Protein AF-A0A370N096-F1 (afdb_monomer_lite)

pLDDT: mean 87.3, std 4.09, range [76.38, 93.88]

Secondary structure (DSSP, 8-state):
-B-SS-B-TTT-EEEEEETTS-B--SS--EE-SS-TTBEE-----PPSEEEEEEEEEEBTTS-EEEEEEEEEE-

Radius of gyration: 12.6 Å; chains: 1; bounding box: 27×24×31 Å

Sequence (74 aa):
MIVDGPLEPLFSSPTVTDAGSKQIDTEKAVVDSHQPAATTVMLPTMAAGRYIVHWVAAAADGHRTHGGDAFDAR

Foldseek 3Di:
DFDPAAFDQVFKWKFKAFPVRHTFFPDTWGQDPVRRRDIDTHGDPDDFHKMKIWIWTAHPVGDIDTDIDMDTDD

Structure (mmCIF, N/CA/C/O backbone):
data_AF-A0A370N096-F1
#
_entry.id   AF-A0A370N096-F1
#
loop_
_atom_site.group_PDB
_atom_site.id
_atom_site.type_symbol
_atom_site.label_atom_id
_atom_site.label_alt_id
_atom_site.label_comp_id
_atom_site.label_asym_id
_atom_site.label_entity_id
_atom_site.label_seq_id
_atom_site.pdbx_PDB_ins_code
_atom_site.Cartn_x
_atom_site.Cartn_y
_atom_site.Cartn_z
_atom_site.occupancy
_atom_site.B_iso_or_equiv
_atom_site.auth_seq_id
_atom_site.auth_comp_id
_atom_site.auth_asym_id
_atom_site.auth_atom_id
_atom_site.pdbx_PDB_model_num
ATOM 1 N N . MET A 1 1 ? -1.422 -3.936 -4.528 1.00 82.81 1 MET A N 1
ATOM 2 C CA . MET A 1 1 ? -1.893 -3.596 -5.891 1.00 82.81 1 MET A CA 1
ATOM 3 C C . MET A 1 1 ? -1.071 -4.365 -6.915 1.00 82.81 1 MET A C 1
ATOM 5 O O . MET A 1 1 ? 0.046 -4.752 -6.581 1.00 82.81 1 MET A O 1
ATOM 9 N N . ILE A 1 2 ? -1.612 -4.583 -8.115 1.00 84.88 2 ILE A N 1
ATOM 10 C CA . ILE A 1 2 ? -0.908 -5.188 -9.257 1.00 84.88 2 ILE A CA 1
ATOM 11 C C . ILE A 1 2 ? -1.072 -4.244 -10.448 1.00 84.88 2 ILE A C 1
ATOM 13 O O . ILE A 1 2 ? -2.156 -3.689 -10.624 1.00 84.88 2 ILE A O 1
ATOM 17 N N . VAL A 1 3 ? -0.014 -4.054 -11.232 1.00 83.31 3 VAL A N 1
ATOM 18 C CA . VAL A 1 3 ? -0.020 -3.222 -12.446 1.00 83.31 3 VAL A CA 1
ATOM 19 C C . VAL A 1 3 ? 0.403 -4.031 -13.676 1.00 83.31 3 VAL A C 1
ATOM 21 O O . VAL A 1 3 ? 0.900 -5.145 -13.548 1.00 83.31 3 VAL A O 1
ATOM 24 N N . ASP A 1 4 ? 0.252 -3.469 -14.875 1.00 81.62 4 ASP A N 1
ATOM 25 C CA . ASP A 1 4 ? 0.565 -4.150 -16.144 1.00 81.62 4 ASP A CA 1
ATOM 26 C C . ASP A 1 4 ? 2.077 -4.236 -16.478 1.00 81.62 4 ASP A C 1
ATOM 28 O O . ASP A 1 4 ? 2.451 -4.589 -17.597 1.00 81.62 4 ASP A O 1
ATOM 32 N N . GLY A 1 5 ? 2.979 -3.936 -15.534 1.00 83.62 5 GLY A N 1
ATOM 33 C CA . GLY A 1 5 ? 4.428 -3.934 -15.769 1.00 83.62 5 GLY A CA 1
ATOM 34 C C . GLY A 1 5 ? 5.278 -3.951 -14.493 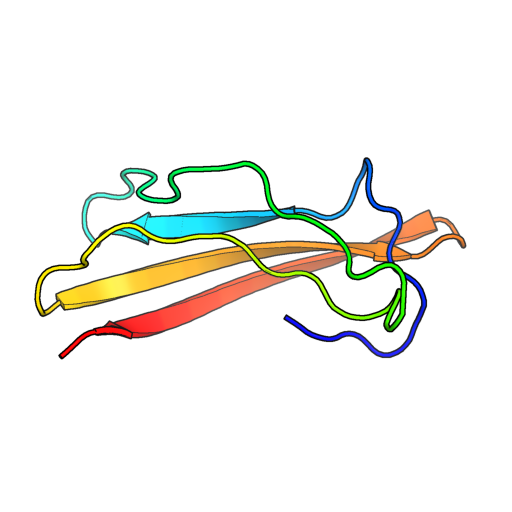1.00 83.62 5 GLY A C 1
ATOM 35 O O . GLY A 1 5 ? 4.740 -3.881 -13.391 1.00 83.62 5 GLY A O 1
ATOM 36 N N . PRO A 1 6 ? 6.612 -4.067 -14.604 1.00 83.75 6 PRO A N 1
ATOM 37 C CA . PRO A 1 6 ? 7.490 -4.047 -13.440 1.00 83.75 6 PRO A CA 1
ATOM 38 C C . PRO A 1 6 ? 7.451 -2.680 -12.746 1.00 83.75 6 PRO A C 1
ATOM 40 O O . PRO A 1 6 ? 7.629 -1.637 -13.379 1.00 83.75 6 PRO A O 1
ATOM 43 N N . LEU A 1 7 ? 7.228 -2.708 -11.435 1.00 86.12 7 LEU A N 1
ATOM 44 C CA . LEU A 1 7 ? 7.254 -1.548 -10.559 1.00 86.12 7 LEU A CA 1
ATOM 45 C C . LEU A 1 7 ? 8.690 -1.203 -10.179 1.00 86.12 7 LEU A C 1
ATOM 47 O O . LEU A 1 7 ? 9.495 -2.072 -9.852 1.00 86.12 7 LEU A O 1
ATOM 51 N N . GLU A 1 8 ? 8.965 0.091 -10.117 1.00 87.38 8 GLU A N 1
ATOM 52 C CA . GLU A 1 8 ? 10.156 0.659 -9.502 1.00 87.38 8 GLU A CA 1
ATOM 53 C C . GLU A 1 8 ? 9.978 0.683 -7.974 1.00 87.38 8 GLU A C 1
ATOM 55 O O . GLU A 1 8 ? 9.189 1.495 -7.475 1.00 87.38 8 GLU A O 1
ATOM 60 N N . PRO A 1 9 ? 10.685 -0.157 -7.192 1.00 81.44 9 PRO A N 1
ATOM 61 C CA . PRO A 1 9 ? 10.406 -0.336 -5.762 1.00 81.44 9 PRO A CA 1
ATOM 62 C C . PRO A 1 9 ? 10.662 0.911 -4.915 1.00 81.44 9 PRO A C 1
ATOM 64 O O . PRO A 1 9 ? 10.028 1.109 -3.885 1.00 81.44 9 PRO A O 1
ATOM 67 N N . LEU A 1 10 ? 11.589 1.767 -5.349 1.00 82.94 10 LEU A N 1
ATOM 68 C CA . LEU A 1 10 ? 11.920 3.012 -4.652 1.00 82.94 10 LEU A CA 1
ATOM 69 C C . LEU A 1 10 ? 10.908 4.135 -4.915 1.00 82.94 10 LEU A C 1
ATOM 71 O O . LEU A 1 10 ? 10.874 5.111 -4.166 1.00 82.94 10 LEU A O 1
ATOM 75 N N . PHE A 1 11 ? 10.101 4.007 -5.969 1.00 83.38 11 PHE A N 1
ATOM 76 C CA . PHE A 1 11 ? 9.172 5.043 -6.430 1.00 83.38 11 PHE A CA 1
ATOM 77 C C . PHE A 1 11 ? 7.707 4.601 -6.405 1.00 83.38 11 PHE A C 1
ATOM 79 O O . PHE A 1 11 ? 6.817 5.433 -6.582 1.00 83.38 11 PHE A O 1
ATOM 86 N N . SER A 1 12 ? 7.456 3.314 -6.173 1.00 86.12 12 SER A N 1
ATOM 87 C CA . SER A 1 12 ? 6.122 2.738 -6.057 1.00 86.12 12 SER A CA 1
ATOM 88 C C . SER A 1 12 ? 5.798 2.491 -4.594 1.00 86.12 12 SER A C 1
ATOM 90 O O . SER A 1 12 ? 6.562 1.850 -3.875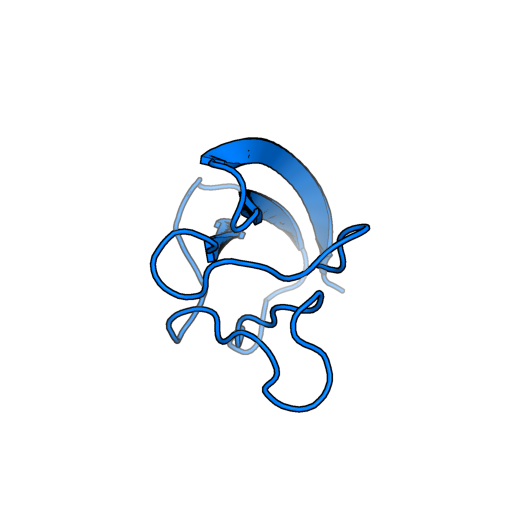 1.00 86.12 12 SER A O 1
ATOM 92 N N . SER A 1 13 ? 4.676 3.019 -4.116 1.00 86.19 13 SER A N 1
ATOM 93 C CA . SER A 1 13 ? 4.285 2.884 -2.712 1.00 86.19 13 SER A CA 1
ATOM 94 C C . SER A 1 13 ? 2.768 3.004 -2.557 1.00 86.19 13 SER A C 1
ATOM 96 O O . SER A 1 13 ? 2.208 4.066 -2.835 1.00 86.19 13 SER A O 1
ATOM 98 N N . PRO A 1 14 ? 2.084 1.931 -2.131 1.00 90.50 14 PRO A N 1
ATOM 99 C CA . PRO A 1 14 ? 0.768 2.016 -1.516 1.00 90.50 14 PRO A CA 1
ATOM 100 C C . PRO A 1 14 ? 0.863 2.422 -0.038 1.00 90.50 14 PRO A C 1
ATOM 102 O O . PRO A 1 14 ? 1.746 1.982 0.696 1.00 90.50 14 PRO A O 1
ATOM 105 N N . THR A 1 15 ? -0.094 3.229 0.396 1.00 91.62 15 THR A N 1
ATOM 106 C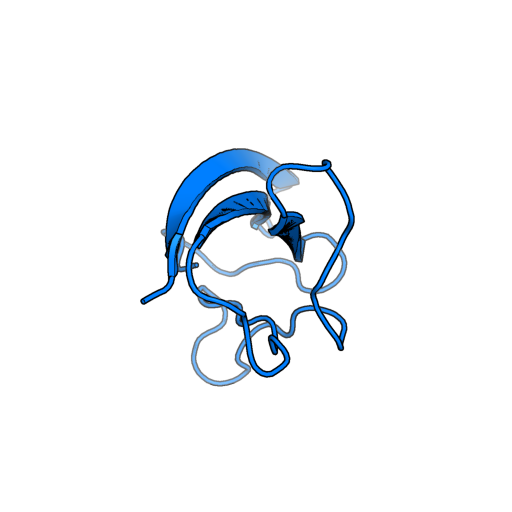 CA . THR A 1 15 ? -0.275 3.746 1.753 1.00 91.62 15 THR A CA 1
ATOM 107 C C . THR A 1 15 ? -1.755 3.653 2.084 1.00 91.62 15 THR A C 1
ATOM 109 O O . THR A 1 15 ? -2.596 3.916 1.223 1.00 91.62 15 THR A O 1
ATOM 112 N N . VAL A 1 16 ? -2.103 3.276 3.311 1.00 92.19 16 VAL A N 1
ATOM 113 C CA . VAL A 1 16 ? -3.511 3.120 3.697 1.00 92.19 16 VAL A CA 1
ATOM 114 C C . VAL A 1 16 ? -3.853 4.102 4.794 1.00 92.19 16 VAL A C 1
ATOM 116 O O . VAL A 1 16 ? -3.181 4.159 5.822 1.00 92.19 16 VAL A O 1
ATOM 119 N N . THR A 1 17 ? -4.919 4.865 4.576 1.00 93.19 17 THR A N 1
ATOM 120 C CA . THR A 1 17 ? -5.445 5.828 5.537 1.00 93.19 17 THR A CA 1
ATOM 121 C C . THR A 1 17 ? -6.815 5.400 6.047 1.00 93.19 17 THR A C 1
ATOM 123 O O . THR A 1 17 ? -7.598 4.759 5.341 1.00 93.19 17 THR A O 1
ATOM 126 N N . ASP A 1 18 ? -7.102 5.731 7.302 1.00 91.56 18 ASP A N 1
ATOM 127 C CA . ASP A 1 18 ? -8.443 5.614 7.869 1.00 91.56 18 ASP A CA 1
ATOM 128 C C . ASP A 1 18 ? -9.357 6.771 7.430 1.00 91.56 18 ASP A C 1
ATOM 130 O O . ASP A 1 18 ? -8.937 7.723 6.767 1.00 91.56 18 ASP A O 1
ATOM 134 N N . ALA A 1 19 ? -10.632 6.713 7.823 1.00 87.25 19 ALA A N 1
ATOM 135 C CA . ALA A 1 19 ? -11.602 7.777 7.559 1.00 87.25 19 ALA A CA 1
ATOM 136 C C . ALA A 1 19 ? -11.194 9.157 8.125 1.00 87.25 19 ALA A C 1
ATOM 138 O O . ALA A 1 19 ? -11.708 10.181 7.677 1.00 87.25 19 ALA A O 1
ATOM 139 N N . GLY A 1 20 ? -10.269 9.200 9.089 1.00 87.19 20 GLY A N 1
ATOM 140 C CA . GLY A 1 20 ? -9.669 10.415 9.636 1.00 87.19 20 GLY A CA 1
ATOM 141 C C . GLY A 1 20 ? -8.444 10.907 8.859 1.00 87.19 20 GLY A C 1
ATOM 142 O O . GLY A 1 20 ? -7.779 11.831 9.320 1.00 87.19 20 GLY A O 1
ATOM 143 N N . SER A 1 21 ? -8.138 10.317 7.695 1.00 85.50 21 SER A N 1
ATOM 144 C CA . SER A 1 21 ? -6.921 10.573 6.906 1.00 85.50 21 SER A CA 1
ATOM 145 C C . SER A 1 21 ? -5.622 10.232 7.642 1.00 85.50 21 SER A C 1
ATOM 147 O O . SER A 1 21 ? -4.550 10.716 7.273 1.00 85.50 21 SER A O 1
ATOM 149 N N . LYS A 1 22 ? -5.686 9.396 8.682 1.00 89.88 22 LYS A N 1
ATOM 150 C CA . LYS A 1 22 ? -4.502 8.941 9.403 1.00 89.88 22 LYS A CA 1
ATOM 151 C C . LYS A 1 22 ? -3.957 7.688 8.733 1.00 89.88 22 LYS A C 1
ATOM 153 O O . LYS A 1 22 ? -4.687 6.723 8.532 1.00 89.88 22 LYS A O 1
ATOM 158 N N . GLN A 1 23 ? -2.665 7.699 8.427 1.00 90.19 23 GLN A N 1
ATOM 159 C CA . GLN A 1 23 ? -1.953 6.532 7.919 1.00 90.19 23 GLN A CA 1
ATOM 160 C C . GLN A 1 23 ? -1.953 5.407 8.963 1.00 90.19 23 GLN A C 1
ATOM 162 O O . GLN A 1 23 ? -1.617 5.636 10.130 1.00 90.19 23 GLN A O 1
ATOM 167 N N . ILE A 1 24 ? -2.359 4.212 8.541 1.00 91.12 24 ILE A N 1
ATOM 168 C CA . ILE A 1 24 ? -2.466 3.030 9.401 1.00 91.12 24 ILE A CA 1
ATOM 169 C C . ILE A 1 24 ? -1.507 1.909 9.016 1.00 91.12 24 ILE A C 1
ATOM 171 O O . ILE A 1 24 ? -1.365 0.978 9.802 1.00 91.12 24 ILE A O 1
ATOM 175 N N . ASP A 1 25 ? -0.870 1.954 7.845 1.00 88.38 25 ASP A N 1
ATOM 176 C CA . ASP A 1 25 ? 0.125 0.943 7.492 1.00 88.38 25 ASP A CA 1
ATOM 177 C C . ASP A 1 25 ? 1.281 0.908 8.499 1.00 88.38 25 ASP A C 1
ATOM 179 O O . ASP A 1 25 ? 1.725 1.931 9.022 1.00 88.38 25 ASP A O 1
ATOM 183 N N . THR A 1 26 ? 1.724 -0.308 8.820 1.00 79.06 26 THR A N 1
ATOM 184 C CA . THR A 1 26 ? 2.761 -0.547 9.836 1.00 79.06 26 THR A CA 1
ATOM 185 C C . THR A 1 26 ? 4.161 -0.563 9.255 1.00 79.06 26 THR A C 1
ATOM 187 O O . THR A 1 26 ? 5.127 -0.332 9.978 1.00 79.06 26 THR A O 1
ATOM 190 N N . GLU A 1 27 ? 4.279 -0.855 7.964 1.00 81.00 27 GLU A N 1
ATOM 191 C CA . GLU A 1 27 ? 5.557 -1.002 7.282 1.00 81.00 27 GLU A CA 1
ATOM 192 C C . GLU A 1 27 ? 5.507 -0.368 5.897 1.00 81.00 27 GLU A C 1
ATOM 194 O O . GLU A 1 27 ? 4.443 -0.210 5.297 1.00 81.00 27 GLU A O 1
ATOM 199 N N . LYS A 1 28 ? 6.689 -0.033 5.369 1.00 80.38 28 LYS A N 1
ATOM 200 C CA . LYS A 1 28 ? 6.811 0.394 3.976 1.00 80.38 28 LYS A CA 1
ATOM 201 C C . LYS A 1 28 ? 6.312 -0.717 3.064 1.00 80.38 28 LYS A C 1
ATOM 203 O O . LYS A 1 28 ? 6.605 -1.890 3.281 1.00 80.38 28 LYS A O 1
ATOM 208 N N . ALA A 1 29 ? 5.608 -0.324 2.013 1.00 85.38 29 ALA A N 1
ATOM 209 C CA . ALA A 1 29 ? 5.223 -1.253 0.975 1.00 85.38 29 ALA A CA 1
ATOM 210 C C . ALA A 1 29 ? 6.453 -1.898 0.327 1.00 85.38 29 ALA A C 1
ATOM 212 O O . ALA A 1 29 ? 7.472 -1.243 0.097 1.00 85.38 29 ALA A O 1
ATOM 213 N N . VAL A 1 30 ? 6.332 -3.184 0.023 1.00 85.19 30 VAL A N 1
ATOM 214 C CA . VAL A 1 30 ? 7.392 -3.986 -0.586 1.00 85.19 30 VAL A CA 1
ATOM 215 C C . VAL A 1 30 ? 6.904 -4.459 -1.948 1.00 85.19 30 VAL A C 1
ATOM 217 O O . VAL A 1 30 ? 5.743 -4.852 -2.098 1.00 85.19 30 VAL A O 1
ATOM 220 N N . VAL A 1 31 ? 7.764 -4.359 -2.961 1.00 86.00 31 VAL A N 1
ATOM 221 C CA . VAL A 1 31 ? 7.539 -4.991 -4.268 1.00 86.00 31 VAL A CA 1
ATOM 222 C C . VAL A 1 31 ? 7.960 -6.450 -4.159 1.00 86.00 31 VAL A C 1
ATOM 224 O O . VAL A 1 31 ? 9.038 -6.746 -3.644 1.00 86.00 31 VAL A O 1
ATOM 227 N N . ASP A 1 32 ? 7.108 -7.355 -4.625 1.00 83.94 32 ASP A N 1
ATOM 228 C CA . ASP A 1 32 ? 7.401 -8.783 -4.610 1.00 83.94 32 ASP A CA 1
ATOM 229 C C . ASP A 1 32 ? 8.535 -9.092 -5.606 1.00 83.94 32 ASP A C 1
ATOM 231 O O . ASP A 1 32 ? 8.473 -8.739 -6.784 1.00 83.94 32 ASP A O 1
ATOM 235 N N . SER A 1 33 ? 9.598 -9.749 -5.137 1.00 82.75 33 SER A N 1
ATOM 236 C CA . SER A 1 33 ? 10.752 -10.109 -5.970 1.00 82.75 33 SER A CA 1
ATOM 237 C C . SER A 1 33 ? 10.436 -11.191 -7.009 1.00 82.75 33 SER A C 1
ATOM 239 O O . SER A 1 33 ? 11.094 -11.255 -8.046 1.00 82.75 33 SER A O 1
ATOM 241 N N . HIS A 1 34 ? 9.434 -12.032 -6.752 1.00 85.75 34 HIS A N 1
ATOM 242 C CA . HIS A 1 34 ? 8.919 -13.038 -7.677 1.00 85.75 34 HIS A CA 1
ATOM 243 C C . HIS A 1 34 ? 7.822 -12.480 -8.591 1.00 85.75 34 HIS A C 1
ATOM 245 O O . HIS A 1 34 ? 7.579 -13.039 -9.662 1.00 85.75 34 HIS A O 1
ATOM 251 N N . GLN A 1 35 ? 7.174 -11.382 -8.195 1.00 87.56 35 GLN A N 1
ATOM 252 C CA . GLN A 1 35 ? 6.174 -10.669 -8.989 1.00 87.56 35 GLN A CA 1
ATOM 253 C C . GLN A 1 35 ? 6.459 -9.161 -8.984 1.00 87.56 35 GLN A C 1
ATOM 255 O O . GLN A 1 35 ? 5.800 -8.415 -8.264 1.00 87.56 35 GLN A O 1
ATOM 260 N N . PRO A 1 36 ? 7.383 -8.669 -9.830 1.00 84.81 36 PRO A N 1
ATOM 261 C CA . PRO A 1 36 ? 7.808 -7.267 -9.807 1.00 84.81 36 PRO A CA 1
ATOM 262 C C . PRO A 1 36 ? 6.694 -6.273 -10.165 1.00 84.81 36 PRO A C 1
ATOM 264 O O . PRO A 1 36 ? 6.856 -5.076 -9.978 1.00 84.81 36 PRO A O 1
ATOM 267 N N . ALA A 1 37 ? 5.558 -6.750 -10.674 1.00 88.25 37 ALA A N 1
ATOM 268 C CA . ALA A 1 37 ? 4.360 -5.955 -10.925 1.00 88.25 37 ALA A CA 1
ATOM 269 C C . ALA A 1 37 ? 3.426 -5.832 -9.706 1.00 88.25 37 ALA A C 1
ATOM 271 O O . ALA A 1 37 ? 2.436 -5.100 -9.7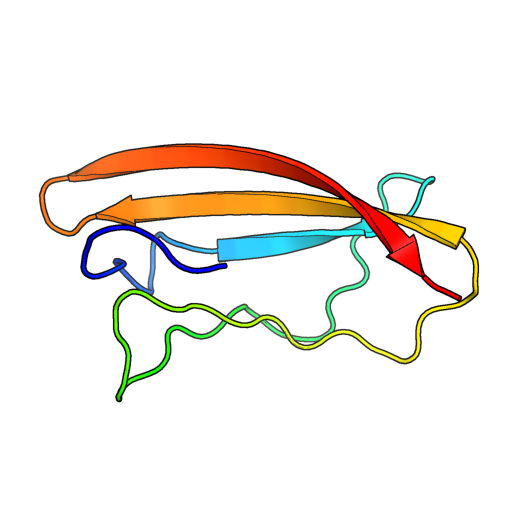48 1.00 88.25 37 ALA A O 1
ATOM 272 N N . ALA A 1 38 ? 3.707 -6.566 -8.629 1.00 88.00 38 ALA A N 1
ATOM 273 C CA . ALA A 1 38 ? 2.907 -6.613 -7.420 1.00 88.00 38 ALA A CA 1
ATOM 274 C C . ALA A 1 38 ? 3.621 -5.894 -6.274 1.00 88.00 38 ALA A C 1
ATOM 276 O O . ALA A 1 38 ? 4.814 -6.072 -6.032 1.00 88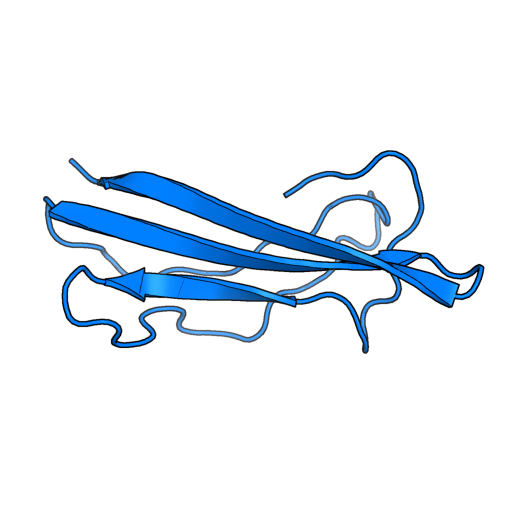.00 38 ALA A O 1
ATOM 277 N N . THR A 1 39 ? 2.861 -5.103 -5.522 1.00 88.06 39 THR A N 1
ATOM 278 C CA . THR A 1 39 ? 3.327 -4.538 -4.255 1.00 88.06 39 THR A CA 1
ATOM 279 C C . THR A 1 39 ? 2.290 -4.712 -3.162 1.00 88.06 39 THR A C 1
ATOM 281 O O . THR A 1 39 ? 1.078 -4.553 -3.377 1.00 88.06 39 THR A O 1
ATOM 284 N N . THR A 1 40 ? 2.788 -5.049 -1.980 1.00 87.62 40 THR A N 1
ATOM 285 C CA . THR A 1 40 ? 2.006 -5.328 -0.783 1.00 87.62 40 THR A CA 1
ATOM 286 C C . THR A 1 40 ? 2.443 -4.413 0.345 1.00 87.62 40 THR A C 1
ATOM 288 O O . THR A 1 40 ? 3.631 -4.156 0.525 1.00 87.62 40 THR A O 1
ATOM 291 N N . VAL A 1 41 ? 1.472 -3.952 1.125 1.00 88.94 41 VAL A N 1
ATOM 292 C CA . VAL A 1 41 ? 1.694 -3.190 2.351 1.00 88.94 41 VAL A CA 1
ATOM 293 C C . VAL A 1 41 ? 1.104 -3.976 3.511 1.00 88.94 41 VAL A C 1
ATOM 295 O O . VAL A 1 41 ? 0.003 -4.520 3.397 1.00 88.94 41 VAL A O 1
ATOM 298 N N . MET A 1 42 ? 1.853 -4.076 4.606 1.00 87.56 42 MET A N 1
ATOM 299 C CA . MET A 1 42 ? 1.358 -4.715 5.817 1.00 87.56 42 MET A CA 1
ATOM 300 C C . MET A 1 42 ? 0.485 -3.735 6.588 1.00 87.56 42 MET A C 1
ATOM 302 O O . MET A 1 42 ? 0.881 -2.598 6.857 1.00 87.56 42 MET A O 1
ATOM 306 N N . LEU A 1 43 ? -0.714 -4.197 6.931 1.00 87.44 43 LEU A N 1
ATOM 307 C CA . LEU A 1 43 ? -1.674 -3.449 7.726 1.00 87.44 43 LEU A CA 1
ATOM 308 C C . LEU A 1 43 ? -1.801 -4.114 9.102 1.00 87.44 43 LEU A C 1
ATOM 310 O O . LEU A 1 43 ? -1.808 -5.347 9.182 1.00 87.44 43 LEU A O 1
ATOM 314 N N . PRO A 1 44 ? -1.907 -3.327 10.184 1.00 87.00 44 PRO A N 1
ATOM 315 C CA . PRO A 1 44 ? -2.202 -3.851 11.510 1.00 87.00 44 PRO A CA 1
ATOM 316 C C . PRO A 1 44 ? -3.637 -4.385 11.554 1.00 87.00 44 PRO A C 1
ATOM 318 O O . PRO A 1 44 ? -4.400 -4.233 10.603 1.00 87.00 44 PRO A O 1
ATOM 321 N N . THR A 1 45 ? -4.049 -4.964 12.683 1.00 86.19 45 THR A N 1
ATOM 322 C CA . THR A 1 45 ? -5.460 -5.303 12.907 1.00 86.19 45 THR A CA 1
ATOM 323 C C . THR A 1 45 ? -6.323 -4.049 12.769 1.00 86.19 45 THR A C 1
ATOM 325 O O . THR A 1 45 ? -6.254 -3.137 13.595 1.00 86.19 45 THR A O 1
ATOM 328 N N . MET A 1 46 ? -7.121 -4.006 11.706 1.00 85.88 46 MET A N 1
ATOM 329 C CA . MET A 1 46 ? -8.004 -2.889 11.392 1.00 85.88 46 MET A CA 1
ATOM 330 C C . MET A 1 46 ? -9.330 -3.060 12.130 1.00 85.88 46 MET A C 1
ATOM 332 O O . MET A 1 46 ? -9.853 -4.169 12.237 1.00 85.88 46 MET A O 1
ATOM 336 N N . ALA A 1 47 ? -9.879 -1.960 12.641 1.00 87.38 47 ALA A N 1
A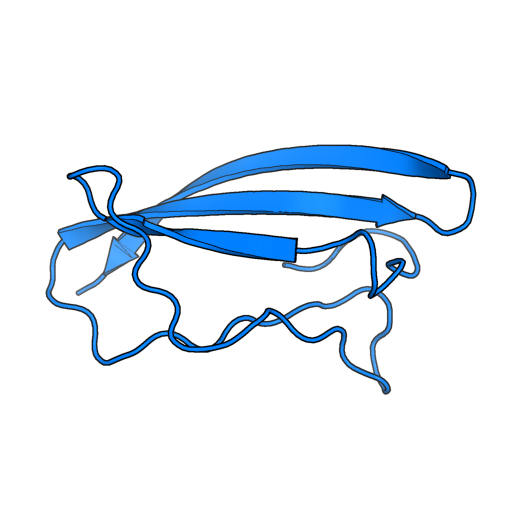TOM 337 C CA . ALA A 1 47 ? -11.252 -1.954 13.124 1.00 87.38 47 ALA A CA 1
ATOM 338 C C . ALA A 1 47 ? -12.219 -1.990 11.932 1.00 87.38 47 ALA A C 1
ATOM 340 O O . ALA A 1 47 ? -11.858 -1.608 10.818 1.00 87.38 47 ALA A O 1
ATOM 341 N N . ALA A 1 48 ? -13.462 -2.410 12.165 1.00 90.69 48 ALA A N 1
ATOM 342 C CA . ALA A 1 48 ? -14.491 -2.297 11.142 1.00 90.69 48 ALA A CA 1
ATOM 343 C C . ALA A 1 48 ? -14.718 -0.815 10.792 1.00 90.69 48 ALA A C 1
ATOM 345 O O . ALA A 1 48 ? -14.916 0.017 11.682 1.00 90.69 48 ALA A O 1
ATOM 346 N N . GLY A 1 49 ? -14.671 -0.477 9.506 1.00 91.50 49 GLY A N 1
ATOM 347 C CA . GLY A 1 49 ? -14.753 0.908 9.052 1.00 91.50 49 GLY A CA 1
ATOM 348 C C . GLY A 1 49 ? -14.260 1.113 7.626 1.00 91.50 49 GLY A C 1
ATOM 349 O O . GLY A 1 49 ? -13.808 0.179 6.969 1.00 91.50 49 GLY A O 1
ATOM 350 N N . ARG A 1 50 ? -14.347 2.361 7.159 1.00 93.06 50 ARG A N 1
ATOM 351 C CA . ARG A 1 50 ? -13.924 2.759 5.815 1.00 93.06 50 ARG A CA 1
ATOM 352 C C . ARG A 1 50 ? -12.473 3.221 5.805 1.00 93.06 50 ARG A C 1
ATOM 354 O O . ARG A 1 50 ? -12.072 4.048 6.626 1.00 93.06 50 ARG A O 1
ATOM 361 N N . TYR A 1 51 ? -11.734 2.740 4.818 1.00 93.88 51 TYR A N 1
ATOM 362 C CA . TYR A 1 51 ? -10.327 3.032 4.592 1.00 93.88 51 TYR A CA 1
ATOM 363 C C . TYR A 1 51 ? -10.092 3.415 3.136 1.00 93.88 51 TYR A C 1
ATOM 365 O O . TYR A 1 51 ? -10.900 3.107 2.257 1.00 93.88 51 TYR A O 1
ATOM 373 N N . ILE A 1 52 ? -8.988 4.109 2.881 1.00 93.69 52 ILE A N 1
ATOM 374 C CA . ILE A 1 52 ? -8.585 4.528 1.542 1.00 93.69 52 ILE A CA 1
ATOM 375 C C . ILE A 1 52 ? -7.157 4.051 1.303 1.00 93.69 52 ILE A C 1
ATOM 377 O O . ILE A 1 52 ? -6.240 4.386 2.050 1.00 93.69 52 ILE A O 1
ATOM 381 N N . VAL A 1 53 ? -6.963 3.260 0.252 1.00 92.75 53 VAL A N 1
ATOM 382 C CA . VAL A 1 53 ? -5.638 2.920 -0.262 1.00 92.75 53 VAL A CA 1
ATOM 383 C C . VAL A 1 53 ? -5.228 4.014 -1.227 1.00 92.75 53 VAL A C 1
ATOM 385 O O . VAL A 1 53 ? -5.759 4.104 -2.329 1.00 92.75 53 VAL A O 1
ATOM 388 N N . HIS A 1 54 ? -4.263 4.824 -0.828 1.00 92.25 54 HIS A N 1
ATOM 389 C CA . HIS A 1 54 ? -3.568 5.732 -1.724 1.00 92.25 54 HIS A CA 1
ATOM 390 C C . HIS A 1 54 ? -2.388 4.994 -2.329 1.00 92.25 54 HIS A C 1
ATOM 392 O O . HIS A 1 54 ? -1.633 4.343 -1.612 1.00 92.25 54 HIS A O 1
ATOM 398 N N . TRP A 1 55 ? -2.201 5.078 -3.637 1.00 92.06 55 TRP A N 1
ATOM 399 C CA . TRP A 1 55 ? -1.103 4.372 -4.276 1.00 92.06 55 TRP A CA 1
ATOM 400 C C . TRP A 1 55 ? -0.467 5.185 -5.386 1.00 92.06 55 TRP A C 1
ATOM 402 O O . TRP A 1 55 ? -1.121 5.962 -6.079 1.00 92.06 55 TRP A O 1
ATOM 412 N N . VAL A 1 56 ? 0.835 4.973 -5.547 1.00 90.50 56 VAL A N 1
ATOM 413 C CA . VAL A 1 56 ? 1.626 5.444 -6.679 1.00 90.50 56 VAL A CA 1
ATOM 414 C C . VAL A 1 56 ? 2.367 4.241 -7.241 1.00 90.50 56 VAL A C 1
ATOM 416 O O . VAL A 1 56 ? 3.045 3.531 -6.500 1.00 90.50 56 VAL A O 1
ATOM 419 N N . ALA A 1 57 ? 2.225 4.008 -8.538 1.00 89.75 57 ALA A N 1
ATOM 420 C CA . ALA A 1 57 ? 2.954 3.021 -9.309 1.00 89.75 57 ALA A CA 1
ATOM 421 C C . ALA A 1 57 ? 3.861 3.750 -10.300 1.00 89.75 57 ALA A C 1
ATOM 423 O O . ALA A 1 57 ? 3.393 4.504 -11.155 1.00 89.75 57 ALA A O 1
ATOM 424 N N . ALA A 1 58 ? 5.163 3.537 -10.172 1.00 89.25 58 ALA A N 1
ATOM 425 C CA . ALA A 1 58 ? 6.156 4.017 -11.116 1.00 89.25 58 ALA A CA 1
ATOM 426 C C . ALA A 1 58 ? 6.673 2.820 -11.912 1.00 89.25 58 ALA A C 1
ATOM 428 O O . ALA A 1 58 ? 7.164 1.862 -11.323 1.00 89.25 58 ALA A O 1
ATOM 429 N N . ALA A 1 59 ? 6.544 2.866 -13.232 1.00 83.44 59 ALA A N 1
ATOM 430 C CA . ALA A 1 59 ? 7.165 1.900 -14.123 1.00 83.44 59 ALA A CA 1
ATOM 431 C C . ALA A 1 59 ? 8.623 2.297 -14.406 1.00 83.44 59 ALA A C 1
ATOM 433 O O . ALA A 1 59 ? 8.994 3.471 -14.311 1.00 83.44 59 ALA A O 1
ATOM 434 N N . ALA A 1 60 ? 9.446 1.314 -14.778 1.00 76.38 60 ALA A N 1
ATOM 435 C CA . ALA A 1 60 ? 10.874 1.512 -15.058 1.00 76.38 60 ALA A CA 1
ATOM 436 C C . ALA A 1 60 ? 11.160 2.449 -16.247 1.00 76.38 60 ALA A C 1
ATOM 438 O O . ALA A 1 60 ? 12.240 3.023 -16.361 1.00 76.38 60 ALA A O 1
ATOM 439 N N . ASP A 1 61 ? 10.179 2.634 -17.128 1.00 80.38 61 ASP A N 1
ATOM 440 C CA . ASP A 1 61 ? 10.238 3.574 -18.251 1.00 80.38 61 ASP A CA 1
ATOM 441 C C . ASP A 1 61 ? 10.001 5.043 -17.838 1.00 80.38 61 ASP A C 1
ATOM 443 O O . ASP A 1 61 ? 10.122 5.950 -18.663 1.00 80.38 61 ASP A O 1
ATOM 447 N N . GLY A 1 62 ? 9.692 5.297 -16.562 1.00 76.56 62 GLY A N 1
ATOM 448 C CA . GLY A 1 62 ? 9.430 6.623 -16.008 1.00 76.56 62 GLY A CA 1
ATOM 449 C C . GLY A 1 62 ? 7.954 7.031 -16.003 1.00 76.56 62 GLY A C 1
ATOM 450 O O . GLY A 1 62 ? 7.626 8.095 -15.461 1.00 76.56 62 GLY A O 1
ATOM 451 N N . HIS A 1 63 ? 7.046 6.209 -16.540 1.00 87.25 63 HIS A N 1
ATOM 452 C CA . HIS A 1 63 ? 5.615 6.453 -16.421 1.00 87.25 63 HIS A CA 1
ATOM 453 C C . HIS A 1 63 ? 5.153 6.247 -14.979 1.00 87.25 63 HIS A C 1
ATOM 455 O O . HIS A 1 63 ? 5.426 5.233 -14.339 1.00 87.25 63 HIS A O 1
ATOM 461 N N . ARG A 1 64 ? 4.429 7.238 -14.451 1.00 87.62 64 ARG A N 1
ATOM 462 C CA . ARG A 1 64 ? 3.868 7.204 -13.100 1.00 87.62 64 ARG A CA 1
ATOM 463 C C . ARG A 1 64 ? 2.356 7.275 -13.166 1.00 87.62 64 ARG A C 1
ATOM 465 O O . ARG A 1 64 ? 1.800 8.169 -13.798 1.00 87.62 64 ARG A O 1
ATOM 472 N N . THR A 1 65 ? 1.709 6.349 -12.480 1.00 89.94 65 THR A N 1
ATOM 473 C CA . THR A 1 65 ? 0.265 6.316 -12.265 1.00 89.94 65 THR A CA 1
ATOM 474 C C . THR A 1 65 ? -0.003 6.379 -10.772 1.00 89.94 65 THR A C 1
ATOM 476 O O . THR A 1 65 ? 0.770 5.868 -9.968 1.00 89.94 65 THR A O 1
ATOM 479 N N . HIS A 1 66 ? -1.065 7.064 -10.375 1.00 90.75 66 HIS A N 1
ATOM 480 C CA . HIS A 1 66 ? -1.455 7.150 -8.977 1.00 90.75 66 HIS A CA 1
ATOM 481 C C . HIS A 1 66 ? -2.970 7.108 -8.858 1.00 90.75 66 HIS A C 1
ATOM 483 O O . HIS A 1 66 ? -3.687 7.506 -9.778 1.00 90.75 66 HIS A O 1
ATOM 489 N N . GLY A 1 67 ? -3.453 6.671 -7.705 1.00 91.12 67 GLY A N 1
ATOM 490 C CA . GLY A 1 67 ? -4.874 6.514 -7.460 1.00 91.12 67 GLY A CA 1
ATOM 491 C C . GLY A 1 67 ? -5.211 6.426 -5.983 1.00 91.12 67 GLY A C 1
ATOM 492 O O . GLY A 1 67 ? -4.345 6.486 -5.106 1.00 91.12 67 GLY A O 1
ATOM 493 N N . GLY A 1 68 ? -6.510 6.343 -5.732 1.00 92.12 68 GLY A N 1
ATOM 494 C CA . GLY A 1 68 ? -7.087 6.234 -4.406 1.00 92.12 68 GLY A CA 1
ATOM 495 C C . GLY A 1 68 ? -8.315 5.343 -4.470 1.00 92.12 68 GLY A C 1
ATOM 496 O O . GLY A 1 68 ? -9.308 5.735 -5.077 1.00 92.12 68 GLY A O 1
ATOM 497 N N . ASP A 1 69 ? -8.250 4.176 -3.838 1.00 91.62 69 ASP A N 1
ATOM 498 C CA . ASP A 1 69 ? -9.347 3.212 -3.805 1.00 91.62 69 ASP A CA 1
ATOM 499 C C . ASP A 1 69 ? -9.869 3.069 -2.379 1.00 91.62 69 ASP A C 1
ATOM 501 O O . ASP A 1 69 ? -9.121 2.760 -1.451 1.00 91.62 69 ASP A O 1
ATOM 505 N N . ALA A 1 70 ? -11.165 3.309 -2.190 1.00 92.38 70 ALA A N 1
ATOM 506 C CA . ALA A 1 70 ? -11.803 3.143 -0.892 1.00 92.38 70 ALA A CA 1
ATOM 507 C C . ALA A 1 70 ? -12.289 1.702 -0.705 1.00 92.38 70 ALA A C 1
ATOM 509 O O . ALA A 1 70 ? -12.889 1.125 -1.611 1.00 92.38 70 ALA A O 1
ATOM 510 N N . PHE A 1 71 ? -12.088 1.154 0.489 1.00 91.75 71 PHE A N 1
ATOM 511 C CA . PHE A 1 71 ? -12.591 -0.159 0.878 1.00 91.75 71 PHE A CA 1
ATOM 512 C C . PHE A 1 71 ? -13.091 -0.144 2.322 1.00 91.75 71 PHE A C 1
ATOM 514 O O . PHE A 1 71 ? -12.634 0.652 3.143 1.00 91.75 71 PHE A O 1
ATOM 521 N N . ASP A 1 72 ? -14.022 -1.041 2.632 1.00 91.94 72 ASP A N 1
ATOM 522 C CA . ASP A 1 72 ? -14.540 -1.224 3.985 1.00 91.94 72 ASP A CA 1
ATOM 523 C C . ASP A 1 72 ? -13.929 -2.485 4.611 1.00 91.94 72 ASP A C 1
ATOM 525 O O . ASP A 1 72 ? -13.992 -3.577 4.037 1.00 91.94 72 ASP A O 1
ATOM 529 N N . ALA A 1 73 ? -13.336 -2.337 5.795 1.00 88.69 73 ALA A N 1
ATOM 530 C CA . ALA A 1 73 ? -12.918 -3.450 6.637 1.00 88.69 73 ALA A CA 1
ATOM 531 C C . ALA A 1 73 ? -14.087 -3.886 7.531 1.00 88.69 73 ALA A C 1
ATOM 533 O O . ALA A 1 73 ? -14.866 -3.052 8.002 1.00 88.69 73 ALA A O 1
ATOM 534 N N . ARG A 1 74 ? -14.207 -5.193 7.758 1.00 82.50 74 ARG A N 1
ATOM 535 C CA . ARG A 1 74 ? -15.274 -5.834 8.536 1.00 82.50 74 ARG A CA 1
ATOM 536 C C . ARG A 1 74 ? -14.699 -6.872 9.481 1.00 82.50 74 ARG A C 1
ATOM 538 O O . ARG A 1 74 ? -13.693 -7.501 9.083 1.00 82.50 74 ARG A O 1
#

Organism: NCBI:txid2211104

InterPro domains:
  IPR007348 CopC domain [PF04234] (6-71)
  IPR014755 Copper resistance protein CopC/internalin, immunoglobulin-like [G3DSA:2.60.40.1220] (1-74)
  IPR014756 Immunoglobulin E-set [SSF81296] (4-72)